Protein AF-A0A0F9GQR9-F1 (afdb_monomer_lite)

Sequence (86 aa):
MENLGSFIVNHWVLVTIFVVLVALILSDTVSRKISGVSTLDTAEAIQIVNQRNGVFLDIREATEFKKEHIADSMSLYLRLMQILPN

Foldseek 3Di:
DPCPVVCCVVVVVVVVVVVVVVCVVCVVVVCVVPVPDDDDDPVRQVCCVPPVVDAAEDADDPVVVVVDDDPRHHYPVVVVVVVDDD

Radius of gyration: 22.53 Å; chains: 1; bounding box: 48×38×51 Å

Structure (mmCIF, N/CA/C/O backbone):
data_AF-A0A0F9GQR9-F1
#
_entry.id   AF-A0A0F9GQR9-F1
#
loop_
_atom_site.group_PDB
_atom_site.id
_atom_site.type_symbol
_atom_site.label_atom_id
_atom_site.label_alt_id
_atom_site.label_comp_id
_atom_site.label_asym_id
_atom_site.label_entity_id
_atom_site.label_seq_id
_atom_site.pdbx_PDB_ins_code
_atom_site.Cartn_x
_atom_site.Cartn_y
_atom_site.Cartn_z
_atom_site.occupancy
_atom_site.B_iso_or_e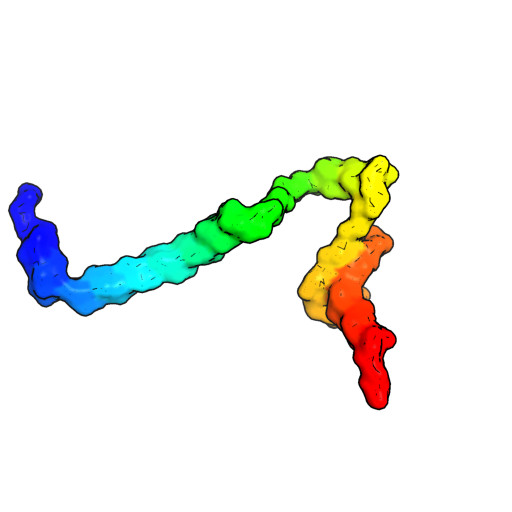quiv
_atom_site.auth_seq_id
_atom_site.auth_comp_id
_atom_site.auth_asym_id
_atom_site.auth_atom_id
_atom_site.pdbx_PDB_model_num
ATOM 1 N N . MET A 1 1 ? 27.842 9.407 -27.857 1.00 56.91 1 MET A N 1
ATOM 2 C CA . MET A 1 1 ? 26.496 8.846 -27.599 1.00 56.91 1 MET A CA 1
ATOM 3 C C . MET A 1 1 ? 25.988 8.094 -28.835 1.00 56.91 1 MET A C 1
ATOM 5 O O . MET A 1 1 ? 24.830 8.210 -29.202 1.00 56.91 1 MET A O 1
ATOM 9 N N . GLU A 1 2 ? 26.844 7.298 -29.470 1.00 61.41 2 GLU A N 1
ATOM 10 C CA . GLU A 1 2 ? 26.448 6.282 -30.454 1.00 61.41 2 GLU A CA 1
ATOM 11 C C . GLU A 1 2 ? 26.566 4.937 -29.722 1.00 61.41 2 GLU A C 1
ATOM 13 O O . GLU A 1 2 ? 27.369 4.856 -28.794 1.00 61.41 2 GLU A O 1
ATOM 18 N N . ASN A 1 3 ? 25.776 3.921 -30.082 1.00 81.88 3 ASN A N 1
ATOM 19 C CA . ASN A 1 3 ? 25.751 2.542 -29.534 1.00 81.88 3 ASN A CA 1
ATOM 20 C C . ASN A 1 3 ? 24.595 2.141 -28.594 1.00 81.88 3 ASN A C 1
ATOM 22 O O . ASN A 1 3 ? 24.483 0.951 -28.311 1.00 81.88 3 ASN A O 1
ATOM 26 N N . LEU A 1 4 ? 23.682 3.027 -28.165 1.00 87.88 4 LEU A N 1
ATOM 27 C CA . LEU A 1 4 ? 22.524 2.568 -27.368 1.00 87.88 4 LEU A CA 1
ATOM 28 C C . LEU A 1 4 ? 21.576 1.687 -28.202 1.00 87.88 4 LEU A C 1
ATOM 30 O O . LEU A 1 4 ? 21.158 0.625 -27.754 1.00 87.88 4 LEU A O 1
ATOM 34 N N . GLY A 1 5 ? 21.295 2.094 -29.446 1.00 89.88 5 GLY A N 1
ATOM 35 C CA . GLY A 1 5 ? 20.481 1.303 -30.374 1.00 89.88 5 GLY A CA 1
ATOM 36 C C . GLY A 1 5 ? 21.101 -0.065 -30.668 1.00 89.88 5 GLY A C 1
ATOM 37 O O . GLY A 1 5 ? 20.431 -1.086 -30.537 1.00 89.88 5 GLY A O 1
ATOM 38 N N . SER A 1 6 ? 22.403 -0.099 -30.972 1.00 91.31 6 SER A N 1
ATOM 39 C CA . SER A 1 6 ? 23.140 -1.347 -31.210 1.00 91.31 6 SER A CA 1
ATOM 40 C C . SER A 1 6 ? 23.145 -2.260 -29.983 1.00 91.31 6 SER A C 1
ATOM 42 O O . SER A 1 6 ? 22.999 -3.469 -30.125 1.00 91.31 6 SER A O 1
ATOM 44 N N . PHE A 1 7 ? 23.265 -1.702 -28.776 1.00 92.69 7 PHE A N 1
ATOM 45 C CA . PHE A 1 7 ? 23.178 -2.466 -27.533 1.00 92.69 7 PHE A CA 1
ATOM 46 C C . PHE A 1 7 ? 21.796 -3.101 -27.354 1.00 92.69 7 PHE A C 1
ATOM 48 O O . PHE A 1 7 ? 21.714 -4.293 -27.082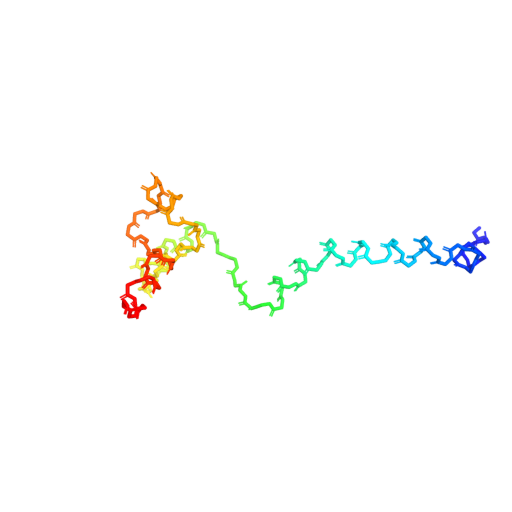 1.00 92.69 7 PHE A O 1
ATOM 55 N N . ILE A 1 8 ? 20.711 -2.348 -27.568 1.00 94.75 8 ILE A N 1
ATOM 56 C CA . ILE A 1 8 ? 19.345 -2.877 -27.431 1.00 94.75 8 ILE A CA 1
ATOM 57 C C . ILE A 1 8 ? 19.104 -4.036 -28.401 1.00 94.75 8 ILE A C 1
ATOM 59 O O . ILE A 1 8 ? 18.567 -5.063 -27.996 1.00 94.75 8 ILE A O 1
ATOM 63 N N . VAL A 1 9 ? 19.531 -3.896 -29.659 1.00 94.75 9 VAL A N 1
ATOM 64 C CA . VAL A 1 9 ? 19.370 -4.951 -30.672 1.00 94.75 9 VAL A CA 1
ATOM 65 C C . VAL A 1 9 ? 20.214 -6.176 -30.324 1.00 94.75 9 VAL A C 1
ATOM 67 O O . VAL A 1 9 ? 19.703 -7.295 -30.290 1.00 94.75 9 VAL A O 1
ATOM 70 N N . ASN A 1 10 ? 21.495 -5.976 -30.013 1.00 96.31 10 ASN A N 1
ATOM 71 C CA . ASN A 1 10 ? 22.407 -7.081 -29.734 1.00 96.31 10 ASN A CA 1
ATOM 72 C C . ASN A 1 10 ? 22.107 -7.769 -28.396 1.00 96.31 10 ASN A C 1
ATOM 74 O O . ASN A 1 10 ? 22.535 -8.903 -28.191 1.00 96.31 10 ASN A O 1
ATOM 78 N N . HIS A 1 11 ? 21.461 -7.087 -27.448 1.00 96.00 11 HIS A N 1
ATOM 79 C CA . HIS A 1 11 ? 21.233 -7.559 -26.077 1.00 9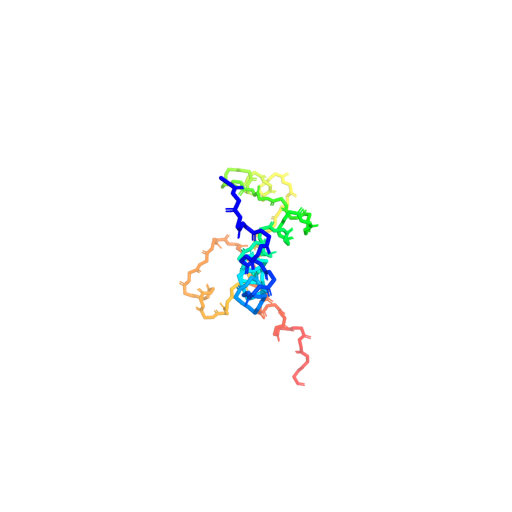6.00 11 HIS A CA 1
ATOM 80 C C . HIS A 1 11 ? 19.747 -7.480 -25.702 1.00 96.00 11 HIS A C 1
ATOM 82 O O . HIS A 1 11 ? 19.389 -7.166 -24.565 1.00 96.00 11 HIS A O 1
ATOM 88 N N . TRP A 1 12 ? 18.864 -7.787 -26.654 1.00 96.19 12 TRP A N 1
ATOM 89 C CA . TRP A 1 12 ? 17.418 -7.632 -26.485 1.00 96.19 12 TRP A CA 1
ATOM 90 C C . TRP A 1 12 ? 16.865 -8.418 -25.287 1.00 96.19 12 TRP A C 1
ATOM 92 O O . TRP A 1 12 ? 16.017 -7.903 -24.568 1.00 96.19 12 TRP A O 1
ATOM 102 N N . VAL A 1 13 ? 17.410 -9.608 -24.997 1.00 97.75 13 VAL A N 1
ATOM 103 C CA . VAL A 1 13 ? 17.016 -10.421 -23.831 1.00 97.75 13 VAL A CA 1
ATOM 104 C C . VAL A 1 13 ? 17.259 -9.673 -22.516 1.00 97.75 13 VAL A C 1
ATOM 106 O O . VAL A 1 13 ? 16.379 -9.631 -21.658 1.00 97.75 13 VAL A O 1
ATOM 109 N N . LEU A 1 14 ? 18.431 -9.046 -22.364 1.00 97.06 14 LEU A N 1
ATOM 110 C CA . LEU A 1 14 ? 18.783 -8.269 -21.169 1.00 97.06 14 LEU A CA 1
ATOM 111 C C . LEU A 1 14 ? 17.851 -7.065 -21.006 1.00 97.06 14 LEU A C 1
ATOM 113 O O . LEU A 1 14 ? 17.375 -6.801 -19.904 1.00 97.06 14 LEU A O 1
ATOM 117 N N . VAL A 1 15 ? 17.545 -6.372 -22.106 1.00 97.06 15 VAL A N 1
ATOM 118 C CA . VAL A 1 15 ? 16.624 -5.228 -22.101 1.00 97.06 15 VAL A CA 1
ATOM 119 C C . VAL A 1 15 ? 15.206 -5.663 -21.736 1.00 97.06 15 VAL A C 1
ATOM 121 O O . VAL A 1 15 ? 14.572 -5.018 -20.905 1.00 97.06 15 VAL A O 1
ATOM 124 N N . THR A 1 16 ? 14.710 -6.767 -22.297 1.00 97.81 16 THR A N 1
ATOM 125 C CA . THR A 1 16 ? 13.378 -7.293 -21.972 1.00 97.81 16 THR A CA 1
ATOM 126 C C . THR A 1 16 ? 13.275 -7.666 -20.498 1.00 97.81 16 THR A C 1
ATOM 128 O O . THR A 1 16 ? 12.333 -7.237 -19.836 1.00 97.81 16 THR A O 1
ATOM 131 N N . ILE A 1 17 ? 14.250 -8.406 -19.960 1.00 98.31 17 ILE A N 1
ATOM 132 C CA . ILE A 1 17 ? 14.265 -8.772 -18.536 1.00 98.31 17 ILE A CA 1
ATOM 133 C C . ILE A 1 17 ? 14.300 -7.515 -17.664 1.00 98.31 17 ILE A C 1
ATOM 135 O O . ILE A 1 17 ? 13.530 -7.409 -16.712 1.00 98.31 17 ILE A O 1
ATOM 139 N N . PHE A 1 18 ? 15.139 -6.539 -18.010 1.00 97.69 18 PHE A N 1
ATOM 140 C CA . PHE A 1 18 ? 15.210 -5.272 -17.292 1.00 97.69 18 PHE A CA 1
ATOM 141 C C . PHE A 1 18 ? 13.858 -4.544 -17.271 1.00 97.69 18 PHE A C 1
ATOM 143 O O . PHE A 1 18 ? 13.392 -4.158 -16.200 1.00 97.69 18 PHE A O 1
ATOM 150 N N . VAL A 1 19 ? 13.191 -4.409 -18.422 1.00 97.88 19 VAL A N 1
ATOM 151 C CA . VAL A 1 19 ? 11.871 -3.763 -18.515 1.00 97.88 19 VAL A CA 1
ATOM 152 C C . VAL A 1 19 ? 10.824 -4.513 -17.693 1.00 97.88 19 VAL A C 1
ATOM 154 O O . VAL A 1 19 ? 10.051 -3.875 -16.982 1.00 97.88 19 VAL A O 1
ATOM 157 N N . VAL A 1 20 ? 10.815 -5.849 -17.736 1.00 98.25 20 VAL A N 1
ATOM 158 C CA . VAL A 1 20 ? 9.896 -6.668 -16.929 1.00 98.25 20 VAL A CA 1
ATOM 159 C C . VAL A 1 20 ? 10.127 -6.440 -15.437 1.00 98.25 20 VAL A C 1
ATOM 161 O O . VAL A 1 20 ? 9.169 -6.215 -14.704 1.00 98.25 20 VAL A O 1
ATOM 164 N N . LEU A 1 21 ? 11.379 -6.441 -14.976 1.00 98.19 21 LEU A N 1
ATOM 165 C CA . LEU A 1 21 ? 11.697 -6.197 -13.567 1.00 98.19 21 LEU A CA 1
ATOM 166 C C . LEU A 1 21 ? 11.282 -4.792 -13.124 1.00 98.19 21 LEU A C 1
ATOM 168 O O . LEU A 1 21 ? 10.667 -4.642 -12.070 1.00 98.19 21 LEU A O 1
ATOM 172 N N . VAL A 1 22 ? 11.555 -3.772 -13.941 1.00 97.56 22 VAL A N 1
ATOM 173 C CA . VAL A 1 22 ? 11.100 -2.401 -13.671 1.00 97.56 22 VAL A CA 1
ATOM 174 C C . VAL A 1 22 ? 9.573 -2.347 -13.601 1.00 97.56 22 VAL A C 1
ATOM 176 O O . VAL A 1 22 ? 9.030 -1.746 -12.676 1.00 97.56 22 VAL A O 1
ATOM 179 N N . ALA A 1 23 ? 8.869 -3.014 -14.517 1.00 96.94 23 ALA A N 1
ATOM 180 C CA . ALA A 1 23 ? 7.411 -3.077 -14.502 1.00 96.94 23 ALA A CA 1
ATOM 181 C C . ALA A 1 23 ? 6.869 -3.761 -13.236 1.00 96.94 23 ALA A C 1
ATOM 183 O O . ALA A 1 23 ? 5.927 -3.247 -12.642 1.00 96.94 23 ALA A O 1
ATOM 184 N N . LEU A 1 24 ? 7.481 -4.862 -12.786 1.00 96.81 24 LEU A N 1
ATOM 185 C CA . LEU A 1 24 ? 7.102 -5.563 -11.551 1.00 96.81 24 LEU A CA 1
ATOM 186 C C . LEU A 1 24 ? 7.356 -4.725 -10.292 1.00 96.81 24 LEU A C 1
ATOM 188 O O . LEU A 1 24 ? 6.566 -4.759 -9.357 1.00 96.81 24 LEU A O 1
ATOM 192 N N . ILE A 1 25 ? 8.437 -3.945 -10.256 1.00 96.12 25 ILE A N 1
ATOM 193 C CA . ILE A 1 25 ? 8.703 -3.036 -9.131 1.00 96.12 25 ILE A CA 1
ATOM 194 C C . ILE A 1 25 ? 7.665 -1.907 -9.107 1.00 96.12 25 ILE A C 1
ATOM 196 O O . ILE A 1 25 ? 7.148 -1.543 -8.052 1.00 96.12 25 ILE A O 1
ATOM 200 N N . LEU A 1 26 ? 7.339 -1.351 -10.275 1.00 96.00 26 LEU A N 1
ATOM 201 C CA . LEU A 1 26 ? 6.394 -0.241 -10.384 1.00 96.00 26 LEU A CA 1
ATOM 202 C C . LEU A 1 26 ? 4.926 -0.683 -10.294 1.00 96.00 26 LEU A C 1
ATOM 204 O O . LEU A 1 26 ? 4.062 0.163 -10.046 1.00 96.00 26 LEU A O 1
ATOM 208 N N . SER A 1 27 ? 4.621 -1.973 -10.462 1.00 93.75 27 SER A N 1
ATOM 209 C CA . SER A 1 27 ? 3.240 -2.454 -10.543 1.00 93.75 27 SER A CA 1
ATOM 210 C C . SER A 1 27 ? 2.445 -2.190 -9.269 1.00 93.75 27 SER A C 1
ATOM 212 O O . SER A 1 27 ? 1.280 -1.817 -9.376 1.00 93.75 27 SER A O 1
ATOM 214 N N . ASP A 1 28 ? 3.044 -2.310 -8.078 1.00 87.69 28 ASP A N 1
ATOM 215 C CA . ASP A 1 28 ? 2.349 -2.001 -6.814 1.00 87.69 28 ASP A CA 1
ATOM 216 C C . ASP A 1 28 ? 1.979 -0.514 -6.728 1.00 87.69 28 ASP A C 1
ATOM 218 O O . ASP A 1 28 ? 0.839 -0.156 -6.433 1.00 87.69 28 ASP A O 1
ATOM 222 N N . THR A 1 29 ? 2.915 0.368 -7.089 1.00 87.50 29 THR A N 1
ATOM 223 C CA . THR A 1 29 ? 2.691 1.822 -7.059 1.00 87.50 29 THR A CA 1
ATOM 224 C C . THR A 1 29 ? 1.597 2.238 -8.042 1.00 87.50 29 THR A C 1
ATOM 226 O O . THR A 1 29 ? 0.731 3.051 -7.709 1.00 87.50 29 THR A O 1
ATOM 229 N N . VAL A 1 30 ? 1.610 1.672 -9.252 1.00 87.00 30 VAL A N 1
ATOM 230 C CA . VAL A 1 30 ? 0.571 1.913 -10.262 1.00 87.00 30 VAL A CA 1
ATOM 231 C C . VAL A 1 30 ? -0.774 1.358 -9.790 1.00 87.00 30 VAL A C 1
ATOM 233 O O . VAL A 1 30 ? -1.777 2.067 -9.850 1.00 87.00 30 VAL A O 1
ATOM 236 N N . SER A 1 31 ? -0.793 0.142 -9.243 1.00 86.12 31 SER A N 1
ATOM 237 C CA . SER A 1 31 ? -2.014 -0.491 -8.730 1.00 86.12 31 SER A CA 1
ATOM 238 C C . SER A 1 31 ? -2.645 0.325 -7.604 1.00 86.12 31 SER A C 1
ATOM 240 O O . SER A 1 31 ? -3.848 0.568 -7.633 1.00 86.12 31 SER A O 1
ATOM 242 N N . ARG A 1 32 ? -1.843 0.839 -6.663 1.00 82.88 32 ARG A N 1
ATOM 243 C CA . ARG A 1 32 ? -2.303 1.731 -5.585 1.00 82.88 32 ARG A CA 1
ATOM 244 C C . ARG A 1 32 ? -2.877 3.049 -6.097 1.00 82.88 32 ARG A C 1
ATOM 246 O O . ARG A 1 32 ? -3.843 3.547 -5.536 1.00 82.88 32 ARG A O 1
ATOM 253 N N . LYS A 1 33 ? -2.296 3.625 -7.155 1.00 83.19 33 LYS A N 1
ATOM 254 C CA . LYS A 1 33 ? -2.819 4.860 -7.763 1.00 83.19 33 LYS A CA 1
ATOM 255 C C . LYS A 1 33 ? -4.148 4.636 -8.484 1.00 83.19 33 LYS A C 1
ATOM 257 O O . LYS A 1 33 ? -4.988 5.529 -8.473 1.00 83.19 33 LYS A O 1
ATOM 262 N N . ILE A 1 34 ? -4.330 3.477 -9.118 1.00 87.00 34 ILE A N 1
ATOM 263 C CA . ILE A 1 34 ? -5.535 3.162 -9.902 1.00 87.00 34 ILE A CA 1
ATOM 264 C C . ILE A 1 34 ? -6.660 2.601 -9.021 1.00 87.00 34 ILE A C 1
ATOM 266 O O . ILE A 1 34 ? -7.828 2.789 -9.348 1.00 87.00 34 ILE A O 1
ATOM 270 N N . SER A 1 35 ? -6.345 1.955 -7.893 1.00 84.06 35 SER A N 1
ATOM 271 C CA . SER A 1 35 ? -7.336 1.301 -7.024 1.00 84.06 35 SER A CA 1
ATOM 272 C C . SER A 1 35 ? -8.357 2.252 -6.390 1.00 84.06 35 SER A C 1
ATOM 274 O O . SER A 1 35 ? -9.325 1.784 -5.796 1.00 84.06 35 SER A O 1
ATOM 276 N N . GLY A 1 36 ? -8.155 3.572 -6.485 1.00 79.19 36 GLY A N 1
ATOM 277 C CA . GLY A 1 36 ? -9.036 4.572 -5.878 1.00 79.19 36 GLY A CA 1
ATOM 278 C C . GLY A 1 36 ? -8.988 4.574 -4.348 1.00 79.19 36 GLY A C 1
ATOM 279 O O . GLY A 1 36 ? -9.827 5.204 -3.710 1.00 79.19 36 GLY A O 1
ATOM 280 N N . VAL A 1 37 ? -8.020 3.869 -3.752 1.00 83.19 37 VAL A N 1
ATOM 281 C CA . VAL A 1 37 ? -7.842 3.812 -2.301 1.00 83.19 37 VAL A CA 1
ATOM 282 C C . VAL A 1 37 ? -7.111 5.067 -1.842 1.00 83.19 37 VAL A C 1
ATOM 284 O O . VAL A 1 37 ? -5.933 5.265 -2.141 1.00 83.19 37 VAL A O 1
ATOM 287 N N . SER A 1 38 ? -7.807 5.904 -1.079 1.00 82.62 38 SER A N 1
ATOM 288 C CA . SER A 1 38 ? -7.201 7.047 -0.400 1.00 82.62 38 SER A CA 1
ATOM 289 C C . SER A 1 38 ? -6.341 6.566 0.765 1.00 82.62 38 SER A C 1
ATOM 291 O O . SER A 1 38 ? -6.817 5.850 1.646 1.00 82.62 38 SER A O 1
ATOM 293 N N . THR A 1 39 ? -5.073 6.968 0.790 1.00 86.69 39 THR A N 1
ATOM 294 C CA . THR A 1 39 ? -4.226 6.812 1.976 1.00 86.69 39 THR A CA 1
ATOM 295 C C . THR A 1 39 ? -4.608 7.879 2.989 1.00 86.69 39 THR A C 1
ATOM 297 O O . THR A 1 39 ? -4.579 9.059 2.648 1.00 86.69 39 THR A O 1
ATOM 300 N N . LEU A 1 40 ? -4.953 7.462 4.201 1.00 91.62 40 LEU A N 1
ATOM 301 C CA . LEU A 1 40 ? -5.290 8.355 5.305 1.00 91.62 40 LEU A CA 1
ATOM 302 C C . LEU A 1 40 ? -4.111 8.437 6.267 1.00 91.62 40 LEU A C 1
ATOM 304 O O . LEU A 1 40 ? -3.438 7.427 6.503 1.00 91.62 40 LEU A O 1
ATOM 308 N N . ASP A 1 41 ? -3.888 9.611 6.846 1.00 94.00 41 ASP A N 1
ATOM 309 C CA . ASP A 1 41 ? -3.034 9.705 8.024 1.00 94.00 41 ASP A CA 1
ATOM 310 C C . ASP A 1 41 ? -3.774 9.239 9.295 1.00 94.00 41 ASP A C 1
ATOM 312 O O . ASP A 1 41 ? -4.977 8.954 9.298 1.00 94.00 41 ASP A O 1
ATOM 316 N N . THR A 1 42 ? -3.041 9.133 10.404 1.00 93.56 42 THR A N 1
ATOM 317 C CA . THR A 1 42 ? -3.605 8.682 11.682 1.00 93.56 42 THR A CA 1
ATOM 318 C C . THR A 1 42 ? -4.713 9.606 12.197 1.00 93.56 42 THR A C 1
ATOM 320 O O . THR A 1 42 ? -5.712 9.124 12.732 1.00 93.56 42 THR A O 1
ATOM 323 N N . ALA A 1 43 ? -4.559 10.924 12.058 1.00 95.56 43 ALA A N 1
ATOM 324 C CA . ALA A 1 43 ? -5.527 11.896 12.559 1.00 95.56 43 ALA A CA 1
ATOM 325 C C . ALA A 1 43 ? -6.819 11.874 11.727 1.00 95.56 43 ALA A C 1
ATOM 327 O O . ALA A 1 43 ? -7.912 11.848 12.296 1.00 95.56 43 ALA A O 1
ATOM 328 N N . GLU A 1 44 ? -6.700 11.804 10.402 1.00 95.38 44 GLU A N 1
ATOM 329 C CA . GLU A 1 44 ? -7.816 11.639 9.472 1.00 95.38 44 GLU A CA 1
ATOM 330 C C . GLU A 1 44 ? -8.579 10.342 9.749 1.00 95.38 44 GLU A C 1
ATOM 332 O O . GLU A 1 44 ? -9.809 10.350 9.832 1.00 95.38 44 GLU A O 1
ATOM 337 N N . ALA A 1 45 ? -7.863 9.232 9.953 1.00 94.44 45 ALA A N 1
ATOM 338 C CA . ALA A 1 45 ? -8.474 7.945 10.259 1.00 94.44 45 ALA A CA 1
ATOM 339 C C . ALA A 1 45 ? -9.280 7.990 11.570 1.00 94.44 45 ALA A C 1
ATOM 341 O O . ALA A 1 45 ? -10.437 7.563 11.599 1.00 94.44 45 ALA A O 1
ATOM 342 N N . ILE A 1 46 ? -8.713 8.578 12.631 1.00 94.12 46 ILE A N 1
ATOM 343 C CA . ILE A 1 46 ? -9.410 8.782 13.912 1.00 94.12 46 ILE A CA 1
ATOM 344 C C . ILE A 1 46 ? -10.641 9.676 13.724 1.00 94.12 46 ILE A C 1
ATOM 346 O O . ILE A 1 46 ? -11.711 9.378 14.258 1.00 94.12 46 ILE A O 1
ATOM 350 N N . GLN A 1 47 ? -10.519 10.761 12.953 1.00 95.88 47 GLN A N 1
ATOM 351 C CA . GLN A 1 47 ? -11.637 11.660 12.686 1.00 95.88 47 GLN A CA 1
ATOM 352 C C . GLN A 1 47 ? -12.780 10.934 11.967 1.00 95.88 47 GLN A C 1
ATOM 354 O O . GLN A 1 47 ? -13.940 11.085 12.351 1.00 95.88 47 GLN A O 1
ATOM 359 N N . ILE A 1 48 ? -12.472 10.142 10.939 1.00 95.00 48 ILE A N 1
ATOM 360 C CA . ILE A 1 48 ? -13.468 9.392 10.168 1.00 95.00 48 ILE A CA 1
ATOM 361 C C . ILE A 1 48 ? -14.197 8.384 11.058 1.00 95.00 48 ILE A C 1
ATOM 363 O O . ILE A 1 48 ? -15.425 8.315 11.019 1.00 95.00 48 ILE A O 1
ATOM 367 N N . VAL A 1 49 ? -13.474 7.643 11.896 1.00 94.69 49 VAL A N 1
ATOM 368 C CA . VAL A 1 49 ? -14.084 6.666 12.809 1.00 94.69 49 VAL A CA 1
ATOM 369 C C . VAL A 1 49 ? -15.000 7.356 13.818 1.00 94.69 49 VAL A C 1
ATOM 371 O O . VAL A 1 49 ? -16.175 7.008 13.918 1.00 94.69 49 VAL A O 1
ATOM 374 N N . ASN A 1 50 ? -14.516 8.408 14.478 1.00 94.00 50 ASN A N 1
ATOM 375 C CA . ASN A 1 50 ? -15.257 9.056 15.559 1.00 94.00 50 ASN A CA 1
ATOM 376 C C . ASN A 1 50 ? -16.408 9.953 15.079 1.00 94.00 50 ASN A C 1
ATOM 378 O O . ASN A 1 50 ? -17.410 10.086 15.776 1.00 94.00 50 ASN A O 1
ATOM 382 N N . GLN A 1 51 ? -16.265 10.612 13.926 1.00 95.81 51 GLN A N 1
ATOM 383 C CA . GLN A 1 51 ? -17.214 11.639 13.466 1.00 95.81 51 GLN A CA 1
ATOM 384 C C . GLN A 1 51 ? -18.037 11.208 12.252 1.00 95.81 51 GLN A C 1
ATOM 386 O O . GLN A 1 51 ? -19.059 11.825 11.959 1.00 95.81 51 GLN A O 1
ATOM 391 N N . ARG A 1 52 ? -17.590 10.187 11.513 1.00 94.00 52 ARG A N 1
ATOM 392 C CA . ARG A 1 52 ? -18.227 9.751 10.260 1.00 94.00 52 ARG A CA 1
ATOM 393 C C . ARG A 1 52 ? -18.650 8.283 10.282 1.00 94.00 52 ARG A C 1
ATOM 395 O O . ARG A 1 52 ? -18.929 7.733 9.221 1.00 94.00 52 ARG A O 1
ATOM 402 N N . ASN A 1 53 ? -18.730 7.669 11.467 1.00 92.88 53 ASN A N 1
ATOM 403 C CA . ASN A 1 53 ? -19.070 6.253 11.655 1.00 92.88 53 ASN A CA 1
ATOM 404 C C . ASN A 1 53 ? -18.168 5.307 10.838 1.00 92.88 53 ASN A C 1
ATOM 406 O O . ASN A 1 53 ? -18.627 4.291 10.314 1.00 92.88 53 ASN A O 1
ATOM 410 N N . GLY A 1 54 ? -16.892 5.667 10.679 1.00 93.00 54 GLY A N 1
ATOM 411 C CA . GLY A 1 54 ? -15.903 4.785 10.067 1.00 93.00 54 GLY A CA 1
ATOM 412 C C . GLY A 1 54 ? -15.623 3.557 10.933 1.00 93.00 54 GLY A C 1
ATOM 413 O O . GLY A 1 54 ? -15.825 3.577 12.144 1.00 93.00 54 GLY A O 1
ATOM 414 N N . VAL A 1 55 ? -15.109 2.497 10.3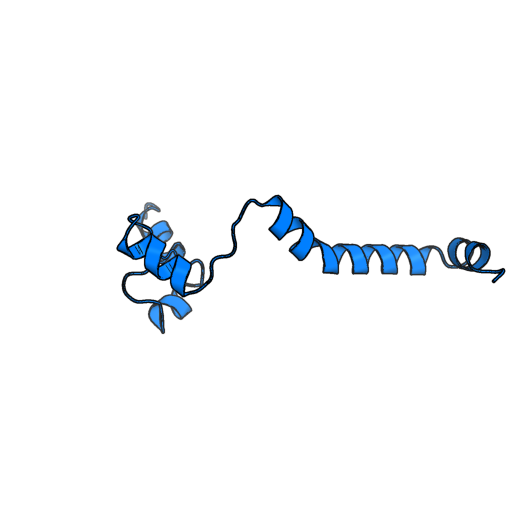12 1.00 94.00 55 VAL A N 1
ATOM 415 C CA . VAL A 1 55 ? -14.700 1.267 11.003 1.00 94.00 55 VAL A CA 1
ATOM 416 C C . VAL A 1 55 ? -13.269 0.934 10.609 1.00 94.00 55 VAL A C 1
ATOM 418 O O . VAL A 1 55 ? -12.936 0.919 9.424 1.00 94.00 55 VAL A O 1
ATOM 421 N N . PHE A 1 56 ? -12.431 0.624 11.596 1.00 95.12 56 PHE A N 1
ATOM 422 C CA . PHE A 1 56 ? -11.137 0.007 11.336 1.00 95.12 56 PHE A CA 1
ATOM 423 C C . PHE A 1 56 ? -11.351 -1.457 10.943 1.00 95.12 56 PHE A C 1
ATOM 425 O O . PHE A 1 56 ? -11.718 -2.278 11.780 1.00 95.12 56 PHE A O 1
ATOM 432 N N . LEU A 1 57 ? -11.141 -1.781 9.667 1.00 94.12 57 LEU A N 1
ATOM 433 C CA . LEU A 1 57 ? -11.172 -3.153 9.163 1.00 94.12 57 LEU A CA 1
ATOM 434 C C . LEU A 1 57 ? -9.741 -3.687 9.064 1.00 94.12 57 LEU A C 1
ATOM 436 O O . LEU A 1 57 ? -8.966 -3.243 8.219 1.00 94.12 57 LEU A O 1
ATOM 440 N N . ASP A 1 58 ? -9.402 -4.645 9.916 1.00 94.44 58 ASP A N 1
ATOM 441 C CA . ASP A 1 58 ? -8.112 -5.320 9.893 1.00 94.44 58 ASP A CA 1
ATOM 442 C C . ASP A 1 58 ? -8.165 -6.527 8.947 1.00 94.44 58 ASP A C 1
ATOM 444 O O . ASP A 1 58 ? -8.970 -7.450 9.117 1.00 94.44 58 ASP A O 1
ATOM 448 N N . ILE A 1 59 ? -7.314 -6.497 7.924 1.00 93.25 59 ILE A N 1
ATOM 449 C CA . ILE A 1 59 ? -7.223 -7.524 6.879 1.00 93.25 59 ILE A CA 1
ATOM 450 C C . ILE A 1 59 ? -6.084 -8.524 7.121 1.00 93.25 59 ILE A C 1
ATOM 452 O O . ILE A 1 59 ? -5.849 -9.384 6.275 1.00 93.25 59 ILE A O 1
ATOM 456 N N . ARG A 1 60 ? -5.358 -8.396 8.239 1.00 93.75 60 ARG A N 1
ATOM 457 C CA . ARG A 1 60 ? -4.282 -9.317 8.622 1.00 93.75 60 ARG A CA 1
ATOM 458 C C . ARG A 1 60 ? -4.844 -10.669 9.070 1.00 93.75 60 ARG A C 1
ATOM 460 O O . ARG A 1 60 ? -6.046 -10.835 9.301 1.00 93.75 60 ARG A O 1
ATOM 467 N N . GLU A 1 61 ? -3.942 -11.634 9.225 1.00 92.62 61 GLU A N 1
ATOM 468 C CA . GLU A 1 61 ? -4.258 -12.976 9.711 1.00 92.62 61 GLU A CA 1
ATOM 469 C C . GLU A 1 61 ? -4.892 -12.950 11.111 1.00 92.62 61 GLU A C 1
ATOM 471 O O . GLU A 1 61 ? -4.564 -12.120 11.966 1.00 92.62 61 GLU A O 1
ATOM 476 N N . ALA A 1 62 ? -5.774 -13.913 11.394 1.00 91.19 62 ALA A N 1
ATOM 477 C CA . ALA A 1 62 ? -6.480 -13.961 12.677 1.00 91.19 62 ALA A CA 1
ATOM 478 C C . ALA A 1 62 ? -5.554 -14.109 13.893 1.00 91.19 62 ALA A C 1
ATOM 480 O O . ALA A 1 62 ? -5.903 -13.657 14.983 1.00 91.19 62 ALA A O 1
ATOM 481 N N . THR A 1 63 ? -4.403 -14.762 13.739 1.00 93.12 63 THR A N 1
ATOM 482 C CA . THR A 1 63 ? -3.415 -14.916 14.816 1.00 93.12 63 THR A CA 1
ATOM 483 C C . THR A 1 63 ? -2.744 -13.588 15.161 1.00 93.12 63 THR A C 1
ATOM 485 O O . THR A 1 63 ? -2.585 -13.291 16.344 1.00 93.12 63 THR A O 1
ATOM 488 N N . GLU A 1 64 ? -2.417 -12.766 14.160 1.00 94.56 64 GLU A N 1
ATOM 489 C CA . GLU A 1 64 ? -1.854 -11.427 14.365 1.00 94.56 64 GLU A CA 1
ATOM 490 C C . GLU A 1 64 ? -2.876 -10.486 14.994 1.00 94.56 64 GLU A C 1
ATOM 492 O O . GLU A 1 64 ? -2.567 -9.823 15.982 1.00 94.56 64 GLU A O 1
ATOM 497 N N . PHE A 1 65 ? -4.114 -10.504 14.489 1.00 95.12 65 PHE A N 1
ATOM 498 C CA . PHE A 1 65 ? -5.204 -9.716 15.058 1.00 95.12 65 PHE A CA 1
ATOM 499 C C . PHE A 1 65 ? -5.438 -10.054 16.536 1.00 95.12 65 PHE A C 1
ATOM 501 O O . PHE A 1 65 ? -5.520 -9.166 17.378 1.00 95.12 65 PHE A O 1
ATOM 508 N N . LYS A 1 66 ? -5.499 -11.347 16.886 1.00 92.12 66 LYS A N 1
ATOM 509 C CA . LYS A 1 66 ? -5.696 -11.793 18.278 1.00 92.12 66 LYS A CA 1
ATOM 510 C C . LYS A 1 66 ? -4.564 -11.372 19.210 1.00 92.12 66 LYS A C 1
ATOM 512 O O . LYS A 1 66 ? -4.818 -11.163 20.392 1.00 92.12 66 LYS A O 1
ATOM 517 N N . LYS A 1 67 ? -3.334 -11.294 18.698 1.00 95.50 67 LYS A N 1
ATOM 518 C CA . LYS A 1 67 ? -2.169 -10.873 19.477 1.00 95.50 67 LYS A CA 1
ATOM 519 C C . LYS A 1 67 ? -2.236 -9.379 19.791 1.00 95.50 67 LYS A C 1
ATOM 521 O O . LYS A 1 67 ? -2.063 -9.002 20.944 1.00 95.50 67 LYS A O 1
ATOM 526 N N . GLU A 1 68 ? -2.471 -8.552 18.774 1.00 95.06 68 GLU A N 1
ATOM 527 C CA . GLU A 1 68 ? -2.560 -7.098 18.908 1.00 95.06 68 GLU A CA 1
ATOM 528 C C . GLU A 1 68 ? -3.326 -6.464 17.739 1.00 95.06 68 GLU A C 1
ATOM 530 O O . GLU A 1 68 ? -3.106 -6.767 16.562 1.00 95.06 68 GLU A O 1
ATOM 535 N N . HIS A 1 69 ? -4.221 -5.539 18.063 1.00 94.56 69 HIS A N 1
ATOM 536 C CA . HIS A 1 69 ? -5.021 -4.803 17.091 1.00 94.56 69 HIS A CA 1
ATOM 537 C C . HIS A 1 69 ? -5.426 -3.442 17.659 1.00 94.56 69 HIS A C 1
ATOM 539 O O . HIS A 1 69 ? -5.346 -3.203 18.866 1.00 94.56 69 HIS A O 1
ATOM 545 N N . ILE A 1 70 ? -5.856 -2.539 16.776 1.00 94.94 70 ILE A N 1
ATOM 546 C CA . ILE A 1 70 ? -6.452 -1.261 17.178 1.00 94.94 70 ILE A CA 1
ATOM 547 C C . ILE A 1 70 ? -7.750 -1.562 17.937 1.00 94.94 70 ILE A C 1
ATOM 549 O O . ILE A 1 70 ? -8.529 -2.409 17.499 1.00 94.94 70 ILE A O 1
ATOM 553 N N . ALA A 1 71 ? -7.989 -0.876 19.055 1.00 91.19 71 ALA A N 1
ATOM 554 C CA . ALA A 1 71 ? -9.222 -1.037 19.824 1.00 91.19 71 ALA A CA 1
ATOM 555 C C . ALA A 1 71 ? -10.468 -0.859 18.935 1.00 91.19 71 ALA A C 1
ATOM 557 O O . ALA A 1 71 ? -10.479 -0.011 18.042 1.00 91.19 71 ALA A O 1
ATOM 558 N N . ASP A 1 72 ? -11.484 -1.693 19.160 1.00 90.25 72 ASP A N 1
ATOM 559 C CA . ASP A 1 72 ? -12.756 -1.719 18.417 1.00 90.25 72 ASP A CA 1
ATOM 560 C C . ASP A 1 72 ? -12.644 -1.960 16.898 1.00 90.25 72 ASP A C 1
ATOM 562 O O . ASP A 1 72 ? -13.625 -1.828 16.162 1.00 90.25 72 ASP A O 1
ATOM 566 N N . SER A 1 73 ? -11.467 -2.360 16.405 1.00 95.00 73 SER A N 1
ATOM 567 C CA . SER A 1 73 ? -11.322 -2.800 15.018 1.00 95.00 73 SER A CA 1
ATOM 568 C C . SER A 1 73 ? -11.989 -4.156 14.777 1.00 95.00 73 SER A C 1
ATOM 570 O O . SER A 1 73 ? -12.167 -4.981 15.674 1.00 95.00 73 SER A O 1
ATOM 572 N N . MET A 1 74 ? -12.367 -4.395 13.526 1.00 94.25 74 MET A N 1
ATOM 573 C CA . MET A 1 74 ? -13.004 -5.624 13.079 1.00 94.25 74 MET A CA 1
ATOM 574 C C . MET A 1 74 ? -12.039 -6.414 12.206 1.00 94.25 74 MET A C 1
ATOM 576 O O . MET A 1 74 ? -11.552 -5.898 11.208 1.00 94.25 74 MET A O 1
ATOM 580 N N . SER A 1 75 ? -11.805 -7.685 12.528 1.00 94.94 75 SER A N 1
ATOM 581 C CA . SER A 1 75 ? -11.051 -8.578 11.644 1.00 94.94 75 SER A CA 1
ATOM 582 C C . SER A 1 75 ? -11.933 -9.083 10.503 1.00 94.94 75 SER A C 1
ATOM 584 O O . SER A 1 75 ? -12.995 -9.672 10.739 1.00 94.94 75 SER A O 1
ATOM 586 N N . LEU A 1 76 ? -11.474 -8.907 9.262 1.00 92.69 76 LEU A N 1
ATOM 587 C CA . LEU A 1 76 ? -12.146 -9.451 8.084 1.00 92.69 76 LEU A CA 1
ATOM 588 C C . LEU A 1 76 ? -12.141 -10.986 8.102 1.00 92.69 76 LEU A C 1
ATOM 590 O O . LEU A 1 76 ? -13.178 -11.609 7.884 1.00 92.69 76 LEU A O 1
ATOM 594 N N . TYR A 1 77 ? -10.993 -11.592 8.410 1.00 87.81 77 TYR A N 1
ATOM 595 C CA . TYR A 1 77 ? -10.820 -13.045 8.393 1.00 87.81 77 TYR A CA 1
ATOM 596 C C . TYR A 1 77 ? -11.736 -13.750 9.402 1.00 87.81 77 TYR A C 1
ATOM 598 O O . TYR A 1 77 ? -12.452 -14.689 9.052 1.00 87.81 77 TYR A O 1
ATOM 606 N N . LEU A 1 78 ? -11.786 -13.254 10.646 1.00 85.56 78 LEU A N 1
ATOM 607 C CA . LEU A 1 78 ? -12.665 -13.818 11.677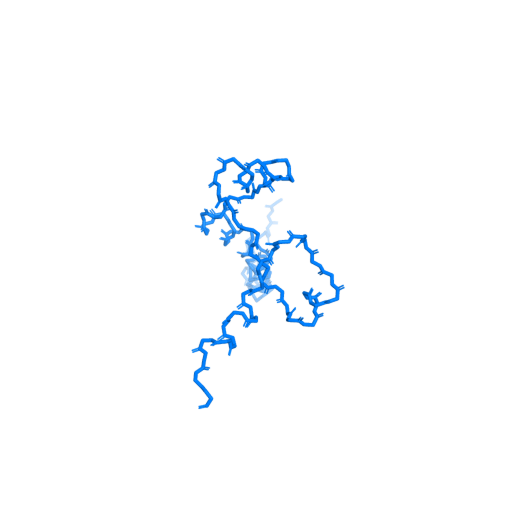 1.00 85.56 78 LEU A CA 1
ATOM 608 C C . LEU A 1 78 ? -14.146 -13.662 11.317 1.00 85.56 78 LEU A C 1
ATOM 610 O O . LEU A 1 78 ? -14.928 -14.581 11.551 1.00 85.56 78 LEU A O 1
ATOM 614 N N . ARG A 1 79 ? -14.535 -12.526 10.726 1.00 85.69 79 ARG A N 1
ATOM 615 C CA . ARG A 1 79 ? -15.915 -12.310 10.282 1.00 85.69 79 ARG A CA 1
ATOM 616 C C . ARG A 1 79 ? -16.307 -13.275 9.166 1.00 85.69 79 ARG A C 1
ATOM 618 O O . ARG A 1 79 ? -17.401 -13.823 9.215 1.00 85.69 79 ARG A O 1
ATOM 625 N N . LEU A 1 80 ? -15.432 -13.513 8.191 1.00 85.81 80 LEU A N 1
ATOM 626 C CA . LEU A 1 80 ? -15.715 -14.453 7.104 1.00 85.81 80 LEU A CA 1
ATOM 627 C C . LEU A 1 80 ? -15.910 -15.883 7.625 1.00 85.81 80 LEU A C 1
ATOM 629 O O . LEU A 1 80 ? -16.848 -16.553 7.204 1.00 85.81 80 LEU A O 1
ATOM 633 N N . MET A 1 81 ? -15.111 -16.315 8.604 1.00 79.56 81 MET A N 1
ATOM 634 C CA . MET A 1 81 ? -15.279 -17.627 9.243 1.00 79.56 81 MET A CA 1
ATOM 635 C C . MET A 1 81 ? -16.621 -17.801 9.961 1.00 79.56 81 MET A C 1
ATOM 637 O O . MET A 1 81 ? -17.120 -18.914 10.036 1.00 79.56 81 MET A O 1
ATOM 641 N N . GLN A 1 82 ? -17.219 -16.724 10.476 1.00 78.25 82 GLN A N 1
ATOM 642 C CA . GLN A 1 82 ? -18.531 -16.777 11.133 1.00 78.25 82 GLN A CA 1
ATOM 643 C C . GLN A 1 82 ? -19.703 -16.872 10.145 1.00 78.25 82 GLN A C 1
ATOM 645 O O . GLN A 1 82 ? -20.807 -17.232 10.546 1.00 78.25 82 GLN A O 1
ATOM 650 N N . ILE A 1 83 ? -19.486 -16.504 8.879 1.00 81.56 83 ILE A N 1
ATOM 651 C CA . ILE A 1 83 ? -20.525 -16.467 7.837 1.00 81.56 83 ILE A CA 1
ATOM 652 C C . ILE A 1 83 ? -20.517 -17.758 7.008 1.00 81.56 83 ILE A C 1
ATOM 654 O O . ILE A 1 83 ? -21.521 -18.097 6.380 1.00 81.56 83 ILE A O 1
ATOM 658 N N . LEU A 1 84 ? -19.403 -18.494 7.002 1.00 73.94 84 LEU A N 1
ATOM 659 C CA . LEU A 1 84 ? -19.341 -19.797 6.354 1.00 73.94 84 LEU A CA 1
ATOM 660 C C . LEU A 1 84 ? -20.184 -20.810 7.150 1.00 73.94 84 LEU A C 1
ATOM 662 O O . LEU A 1 84 ? -19.986 -20.942 8.359 1.00 73.94 84 LEU A O 1
ATOM 666 N N . PRO A 1 85 ? -21.131 -21.516 6.505 1.00 65.25 85 PRO A N 1
ATOM 667 C CA . PRO A 1 85 ? -21.817 -22.627 7.147 1.00 65.25 85 PRO A CA 1
ATOM 668 C C . PRO A 1 85 ? -20.805 -23.732 7.476 1.00 65.25 85 PRO A C 1
ATOM 670 O O . PRO A 1 85 ? -19.868 -23.955 6.708 1.00 65.25 85 PRO A O 1
ATOM 673 N N . ASN A 1 86 ? -21.004 -24.390 8.623 1.00 63.88 86 ASN A N 1
ATOM 674 C CA . ASN A 1 86 ? -20.250 -25.588 9.009 1.00 63.88 86 ASN A CA 1
ATOM 675 C C . ASN A 1 86 ? -20.405 -26.710 7.977 1.00 63.88 86 ASN A C 1
ATOM 677 O O . ASN A 1 86 ? -21.545 -26.891 7.486 1.00 63.88 86 ASN A O 1
#

pLDDT: mean 90.43, std 8.28, range [56.91, 98.31]

Secondary structure 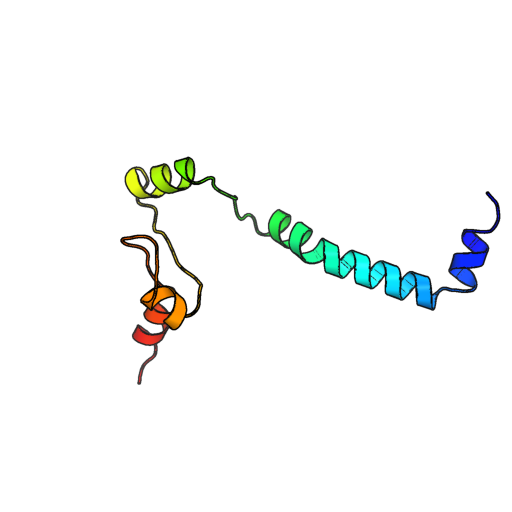(DSSP, 8-state):
---HHHHHHHTHHHHHHHHHHHHHHHHHHHHHHHS--PPPPHHHHHHHHHHH----EE-S-HHHHHH---TT-EEHHHHHHHHS--

Organism: NCBI:txid412755

InterPro domains:
  IPR036873 Rhodanese-like domain superfamily [G3DSA:3.40.250.10] (22-84)
  IPR036873 Rhodanese-like domain superfamily [SSF52821] (17-78)